Protein AF-A0AAW9IB55-F1 (afdb_monomer_lite)

Foldseek 3Di:
DDQAAAAEAEPLDDDDPPCPVVVVVVVVVNVVRNYHYHYVVNDVNYDDPDDDLVVLLVVCVVVVDLAEEDDDDPPVVRVVSLVSNVVSPHDNQRYDYDDFQWDWDDDPPHIDTDDGDDDDDWDDDDPDTND

Radius of gyration: 22.12 Å; chains: 1; bounding box: 45×46×56 Å

InterPro domains:
  IPR001587 Ribonuclease J, conserved site [PS01292] (46-74)
  IPR011108 Zn-dependent metallo-hydrolase, RNA specificity domain [PF07521] (42-95)
  IPR036866 Ribonuclease Z/Hydroxyacylglutathione hydrolase-like [G3DSA:3.60.15.10] (12-130)
  IPR036866 Ribonuclease Z/Hydroxyacylglutathione hydrolase-like [SSF56281] (2-105)
  IPR055132 Ribonuclease J, beta-CASP domain [PF22505] (1-30)

Sequence (131 aa):
VNIVEGDTVIISATPIPGNEKLVSKVITQLFQKGADVIYKSLAEIHVSGHACQEELKLMQSLVRPKFFIPIHGEYRHLKQHGELAISLGMPENNVLIPENGGVIEVNRSSIRKNGSVISGQIFVDGLGVGD

Structure (mmCIF, N/CA/C/O backbone):
data_AF-A0AAW9IB55-F1
#
_entry.id   AF-A0AAW9IB55-F1
#
loop_
_atom_site.group_PDB
_atom_site.id
_atom_site.type_symbol
_atom_site.label_atom_id
_atom_site.label_alt_id
_atom_site.label_comp_id
_atom_site.label_asym_id
_atom_site.label_entity_id
_atom_site.label_seq_id
_atom_site.pdbx_PDB_ins_code
_atom_site.Cartn_x
_atom_site.Cartn_y
_atom_site.Cartn_z
_atom_site.occupancy
_atom_site.B_iso_or_equiv
_atom_site.auth_seq_id
_atom_site.auth_comp_id
_atom_site.auth_asym_id
_atom_site.auth_atom_id
_atom_site.pdbx_PDB_model_num
ATOM 1 N N . VAL A 1 1 ? -28.777 12.599 18.978 1.00 65.06 1 VAL A N 1
ATOM 2 C CA . VAL A 1 1 ? -28.681 11.216 19.498 1.00 65.06 1 VAL A CA 1
ATOM 3 C C . VAL A 1 1 ? -27.701 11.240 20.657 1.00 65.06 1 VAL A C 1
ATOM 5 O O . VAL A 1 1 ? -26.633 11.813 20.483 1.00 65.06 1 VAL A O 1
ATOM 8 N N . ASN A 1 2 ? -28.084 10.724 21.825 1.00 87.00 2 ASN A N 1
ATOM 9 C CA . ASN A 1 2 ? -27.228 10.650 23.014 1.00 87.00 2 ASN A CA 1
ATOM 10 C C . ASN A 1 2 ? -26.952 9.177 23.320 1.00 87.00 2 ASN A C 1
ATOM 12 O O . ASN A 1 2 ? -27.844 8.364 23.116 1.00 87.00 2 ASN A O 1
ATOM 16 N N . ILE A 1 3 ? -25.747 8.869 23.801 1.00 92.62 3 ILE A N 1
ATOM 17 C CA . ILE A 1 3 ? -25.399 7.535 24.306 1.00 92.62 3 ILE A CA 1
ATOM 18 C C . ILE A 1 3 ? -26.012 7.366 25.693 1.00 92.62 3 ILE A C 1
ATOM 20 O O . ILE A 1 3 ? -25.870 8.271 26.527 1.00 92.62 3 ILE A O 1
ATOM 24 N N . VAL A 1 4 ? -26.660 6.230 25.917 1.00 92.31 4 VAL A N 1
ATOM 25 C CA . VAL A 1 4 ? -27.218 5.826 27.211 1.00 92.31 4 VAL A CA 1
ATOM 26 C C . VAL A 1 4 ? -26.575 4.525 27.690 1.00 92.31 4 VAL A C 1
ATOM 28 O O . VAL A 1 4 ? -25.968 3.788 26.916 1.00 92.31 4 VAL A O 1
ATOM 31 N N . GLU A 1 5 ? -26.678 4.265 28.991 1.00 93.31 5 GLU A N 1
ATOM 32 C CA . GLU A 1 5 ? -26.152 3.043 29.597 1.00 93.31 5 GLU A CA 1
ATOM 33 C C . GLU A 1 5 ? -26.795 1.798 28.964 1.00 93.31 5 GLU A C 1
ATOM 35 O O . GLU A 1 5 ? -28.013 1.747 28.779 1.00 93.31 5 GLU A O 1
ATOM 40 N N . GLY A 1 6 ? -25.965 0.812 28.618 1.00 91.06 6 GLY A N 1
ATOM 41 C CA . GLY A 1 6 ? -26.388 -0.411 27.929 1.00 91.06 6 GLY A CA 1
ATOM 42 C C . GLY A 1 6 ? -26.392 -0.330 26.397 1.00 91.06 6 GLY A C 1
ATOM 43 O O . GLY A 1 6 ? -26.617 -1.351 25.745 1.00 91.06 6 GLY A O 1
ATOM 44 N N . ASP A 1 7 ? -26.109 0.833 25.797 1.00 95.62 7 ASP A N 1
ATOM 45 C CA . ASP A 1 7 ? -25.875 0.920 24.352 1.00 95.62 7 ASP A CA 1
ATOM 46 C C . ASP A 1 7 ? -24.635 0.102 23.957 1.00 95.62 7 ASP A C 1
ATOM 48 O O . ASP A 1 7 ? -23.578 0.212 24.578 1.00 95.62 7 ASP A O 1
ATOM 52 N N . THR A 1 8 ? -24.725 -0.661 22.865 1.00 94.44 8 THR A N 1
ATOM 53 C CA . THR A 1 8 ? -23.563 -1.328 22.262 1.00 94.44 8 THR A CA 1
ATOM 54 C C . THR A 1 8 ? -23.055 -0.537 21.062 1.00 94.44 8 THR A C 1
ATOM 56 O O . THR A 1 8 ? -23.783 -0.313 20.093 1.00 94.44 8 THR A O 1
ATOM 59 N N . VAL A 1 9 ? -21.778 -0.157 21.087 1.00 93.25 9 VAL A N 1
ATOM 60 C CA . VAL A 1 9 ? -21.116 0.557 19.990 1.00 93.25 9 VAL A CA 1
ATOM 61 C C . VAL A 1 9 ? -20.049 -0.332 19.364 1.00 93.25 9 VAL A C 1
ATOM 63 O O . VAL A 1 9 ? -19.078 -0.717 20.011 1.00 93.25 9 VAL A O 1
ATOM 66 N N . ILE A 1 10 ? -20.206 -0.627 18.073 1.00 92.06 10 ILE A N 1
ATOM 67 C CA . ILE A 1 10 ? -19.270 -1.463 17.315 1.00 92.06 10 ILE A CA 1
ATOM 68 C C . ILE A 1 10 ? -18.415 -0.578 16.412 1.00 92.06 10 ILE A C 1
ATOM 70 O O . ILE A 1 10 ? -18.903 0.020 15.452 1.00 92.06 10 ILE A O 1
ATOM 74 N N . ILE A 1 11 ? -17.113 -0.529 16.684 1.00 89.94 11 ILE A N 1
ATOM 75 C CA . ILE A 1 11 ? -16.131 0.167 15.850 1.00 89.94 11 ILE A CA 1
ATOM 76 C C . ILE A 1 11 ? -15.522 -0.843 14.877 1.00 89.94 11 ILE A C 1
ATOM 78 O O . ILE A 1 11 ? -14.446 -1.396 15.106 1.00 89.94 11 ILE A O 1
ATOM 82 N N . SER A 1 12 ? -16.219 -1.072 13.764 1.00 87.69 12 SER A N 1
ATOM 83 C CA . SER A 1 12 ? -15.836 -2.010 12.696 1.00 87.69 12 SER A CA 1
ATOM 84 C C . SER A 1 12 ? -14.722 -1.469 11.778 1.00 87.69 12 SER A C 1
ATOM 86 O O . SER A 1 12 ? -14.803 -1.555 10.549 1.00 87.69 12 SER A O 1
ATOM 88 N N . ALA A 1 13 ? -13.682 -0.874 12.362 1.00 84.19 13 ALA A N 1
ATOM 89 C CA . ALA A 1 13 ? -12.584 -0.229 11.647 1.00 84.19 13 ALA A CA 1
ATOM 90 C C . ALA A 1 13 ? -11.251 -0.353 12.400 1.00 84.19 13 ALA A C 1
ATOM 92 O O . ALA A 1 13 ? -11.215 -0.530 13.619 1.00 84.19 13 ALA A O 1
ATOM 93 N N . THR A 1 14 ? -10.140 -0.211 11.672 1.00 82.75 14 THR A N 1
ATOM 94 C CA . THR A 1 14 ? -8.803 -0.033 12.264 1.00 82.75 14 THR A CA 1
ATOM 95 C C . THR A 1 14 ? -8.429 1.451 12.233 1.00 82.75 14 THR A C 1
ATOM 97 O O . THR A 1 14 ? -8.652 2.086 11.200 1.00 82.75 14 THR A O 1
ATOM 100 N N . PRO A 1 15 ? -7.829 2.0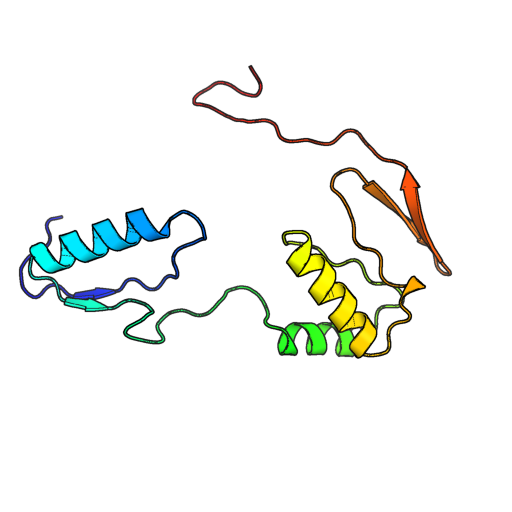18 13.297 1.00 83.81 15 PRO A N 1
ATOM 101 C CA . PRO A 1 15 ? -7.243 3.352 13.223 1.00 83.81 15 PRO A CA 1
ATOM 102 C C . PRO A 1 15 ? -6.213 3.430 12.091 1.00 83.81 15 PRO A C 1
ATOM 104 O O . PRO A 1 15 ? -5.289 2.621 12.028 1.00 83.81 15 PRO A O 1
ATOM 107 N N . ILE A 1 16 ? -6.386 4.402 11.197 1.00 85.62 16 ILE A N 1
ATOM 108 C CA . ILE A 1 16 ? -5.378 4.743 10.187 1.00 85.62 16 ILE A CA 1
ATOM 109 C C . ILE A 1 16 ? -4.167 5.349 10.918 1.00 85.62 16 ILE A C 1
ATOM 111 O O . ILE A 1 16 ? -4.388 6.100 11.877 1.00 85.62 16 ILE A O 1
ATOM 115 N N . PRO A 1 17 ? -2.921 5.065 10.487 1.00 83.56 17 PRO A N 1
ATOM 116 C CA . PRO A 1 17 ? -1.730 5.674 11.069 1.00 83.56 17 PRO A CA 1
ATOM 117 C C . PRO A 1 17 ? -1.868 7.193 11.239 1.00 83.56 17 PRO A C 1
ATOM 119 O O . PRO A 1 17 ? -2.176 7.898 10.278 1.00 83.56 17 PRO A O 1
ATOM 122 N N . GLY A 1 18 ? -1.673 7.686 12.464 1.00 89.00 18 GLY A N 1
ATOM 123 C CA . GLY A 1 18 ? -1.845 9.095 12.843 1.00 89.00 18 GLY A CA 1
ATOM 124 C C . GLY A 1 18 ? -3.149 9.412 13.591 1.00 89.00 18 GLY A C 1
ATOM 125 O O . GLY A 1 18 ? -3.223 10.436 14.272 1.00 89.00 18 GLY A O 1
ATOM 126 N N . ASN A 1 19 ? -4.158 8.534 13.537 1.00 89.62 19 ASN A N 1
ATOM 127 C CA . ASN A 1 19 ? -5.460 8.737 14.191 1.00 89.62 19 ASN A CA 1
ATOM 128 C C . ASN A 1 19 ? -5.632 7.966 15.513 1.00 89.62 19 ASN A C 1
ATOM 130 O O . ASN A 1 19 ? -6.684 8.062 16.151 1.00 89.62 19 ASN A O 1
ATOM 134 N N . GLU A 1 20 ? -4.624 7.223 15.966 1.00 89.75 20 GLU A N 1
ATOM 135 C CA . GLU A 1 20 ? -4.715 6.301 17.107 1.00 89.75 20 GLU A CA 1
ATOM 136 C C . GLU A 1 20 ? -5.169 7.009 18.391 1.00 89.75 20 GLU A C 1
ATOM 138 O O . GLU A 1 20 ? -6.052 6.522 19.101 1.00 89.75 20 GLU A O 1
ATOM 143 N N . LYS A 1 21 ? -4.611 8.195 18.668 1.00 89.81 21 LYS A N 1
ATOM 144 C CA . LYS A 1 21 ? -4.949 8.989 19.862 1.00 89.81 21 LYS A CA 1
ATOM 145 C C . LYS A 1 21 ? -6.395 9.482 19.844 1.00 89.81 21 LYS A C 1
ATOM 147 O O . LYS A 1 21 ? -7.064 9.446 20.875 1.00 89.81 21 LYS A O 1
ATOM 152 N N . LEU A 1 22 ? -6.876 9.942 18.689 1.00 91.31 22 LEU A N 1
ATOM 153 C CA . LEU A 1 22 ? -8.244 10.441 18.545 1.00 91.31 22 LEU A CA 1
ATOM 154 C C . LEU A 1 22 ? -9.254 9.307 18.727 1.00 91.31 22 LEU A C 1
ATOM 156 O O . LEU A 1 22 ? -10.205 9.458 19.493 1.00 91.31 22 LEU A O 1
ATOM 160 N N . VAL A 1 23 ? -9.004 8.153 18.103 1.00 91.38 23 VAL A N 1
ATOM 161 C CA . VAL A 1 23 ? -9.868 6.974 18.252 1.00 91.38 23 VAL A CA 1
ATOM 162 C C . VAL A 1 23 ? -9.880 6.482 19.703 1.00 91.38 23 VAL A C 1
ATOM 164 O O . VAL A 1 23 ? -10.950 6.250 20.261 1.00 91.38 23 VAL A O 1
ATOM 167 N N . SER A 1 24 ? -8.716 6.407 20.355 1.00 90.38 24 SER A N 1
ATOM 168 C CA . SER A 1 24 ? -8.609 6.023 21.772 1.00 90.38 24 SER A CA 1
ATOM 169 C C . SER A 1 24 ? -9.393 6.962 22.704 1.00 90.38 24 SER A C 1
ATOM 171 O O . SER A 1 24 ? -10.080 6.509 23.628 1.00 90.38 24 SER A O 1
ATOM 173 N N . LYS A 1 25 ? -9.377 8.272 22.423 1.00 93.56 25 LYS A N 1
ATOM 174 C CA . LYS A 1 25 ? -10.168 9.259 23.169 1.00 93.56 25 LYS A CA 1
ATOM 175 C C . LYS A 1 25 ? -11.671 9.020 23.015 1.00 93.56 25 LYS A C 1
ATOM 177 O O . LYS A 1 25 ? -12.387 9.074 24.012 1.00 93.56 25 LYS A O 1
ATOM 182 N N . VAL A 1 26 ? -12.144 8.738 21.800 1.00 92.75 26 VAL A N 1
ATOM 183 C CA . VAL A 1 26 ? -13.563 8.432 21.548 1.00 92.75 26 VAL A CA 1
ATOM 184 C C . VAL A 1 26 ? -13.981 7.160 22.287 1.00 92.75 26 VAL A C 1
ATOM 186 O O . VAL A 1 26 ? -14.985 7.182 22.989 1.00 92.75 26 VAL A O 1
ATOM 189 N N . ILE A 1 27 ? -13.184 6.089 22.211 1.00 92.19 27 ILE A N 1
ATOM 190 C CA . ILE A 1 27 ? -13.450 4.832 22.934 1.00 92.19 27 ILE A CA 1
ATOM 191 C C . ILE A 1 27 ? -13.571 5.088 24.440 1.00 92.19 27 ILE A C 1
ATOM 193 O O . ILE A 1 27 ? -14.546 4.674 25.062 1.00 92.19 27 ILE A O 1
ATOM 197 N N . THR A 1 28 ? -12.627 5.838 25.014 1.00 93.00 28 THR A N 1
ATOM 198 C CA . THR A 1 28 ? -12.663 6.216 26.436 1.00 93.00 28 THR A CA 1
ATOM 199 C C . THR A 1 28 ? -13.955 6.956 26.795 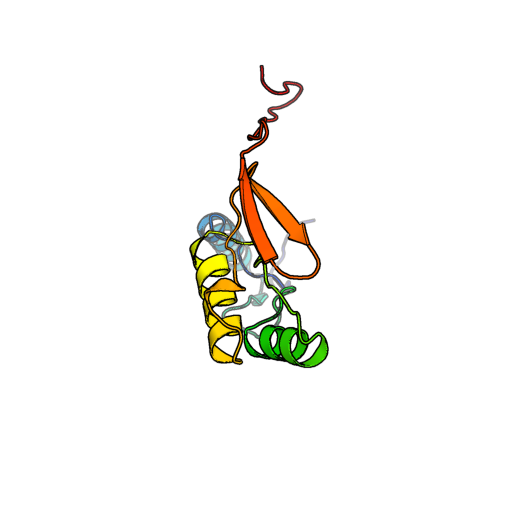1.00 93.00 28 THR A C 1
ATOM 201 O O . THR A 1 28 ? -14.584 6.650 27.805 1.00 93.00 28 THR A O 1
ATOM 204 N N . GLN A 1 29 ? -14.379 7.916 25.969 1.00 94.31 29 GLN A N 1
ATOM 205 C CA . GLN A 1 29 ? -15.600 8.690 26.210 1.00 94.31 29 GLN A CA 1
ATOM 206 C C . GLN A 1 29 ? -16.877 7.849 26.100 1.00 94.31 29 GLN A C 1
ATOM 208 O O . GLN A 1 29 ? -17.842 8.126 26.811 1.00 94.31 29 GLN A O 1
ATOM 213 N N . LEU A 1 30 ? -16.898 6.839 25.227 1.00 93.94 30 LEU A N 1
ATOM 214 C CA . LEU A 1 30 ? -18.018 5.906 25.105 1.00 93.94 30 LEU A CA 1
ATOM 215 C C . LEU A 1 30 ? -18.142 5.030 26.358 1.00 93.94 30 LEU A C 1
ATOM 217 O O . LEU A 1 30 ? -19.226 4.955 26.934 1.00 93.94 30 LEU A O 1
ATOM 221 N N . PHE A 1 31 ? -17.028 4.480 26.851 1.00 92.19 31 PHE A N 1
ATOM 222 C CA . PHE A 1 31 ? -17.015 3.736 28.115 1.00 92.19 31 PHE A CA 1
ATOM 223 C C . PHE A 1 31 ? -17.439 4.602 29.309 1.00 92.19 31 PHE A C 1
ATOM 225 O O . PHE A 1 31 ? -18.238 4.168 30.132 1.00 92.19 31 PHE A O 1
ATOM 232 N N . GLN A 1 32 ? -16.977 5.857 29.387 1.00 93.19 32 GLN A N 1
ATOM 233 C CA . GLN A 1 32 ? -17.397 6.799 30.439 1.00 93.19 32 GLN A CA 1
ATOM 234 C C . GLN A 1 32 ? -18.908 7.083 30.440 1.00 93.19 32 GLN A C 1
ATOM 236 O O . GLN A 1 32 ? -19.440 7.521 31.456 1.00 93.19 32 GLN A O 1
ATOM 241 N N . LYS A 1 33 ? -19.595 6.860 29.314 1.00 94.31 33 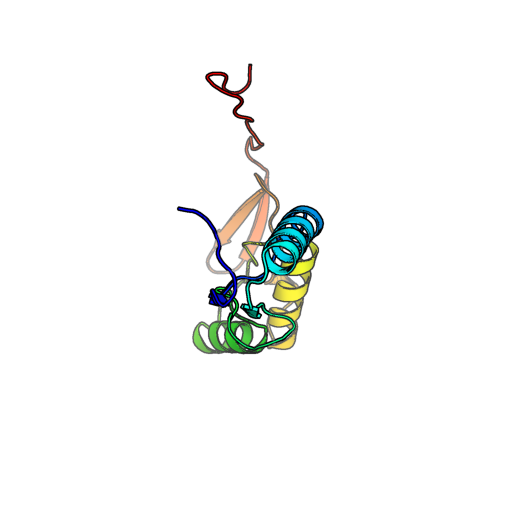LYS A N 1
ATOM 242 C CA . LYS A 1 33 ? -21.047 7.031 29.167 1.00 94.31 33 LYS A CA 1
ATOM 243 C C . LYS A 1 33 ? -21.841 5.744 29.441 1.00 94.31 33 LYS A C 1
ATOM 245 O O . LYS A 1 33 ? -23.057 5.772 29.294 1.00 94.31 33 LYS A O 1
ATOM 250 N N . GLY A 1 34 ? -21.179 4.654 29.838 1.00 91.81 34 GLY A N 1
ATOM 251 C CA . GLY A 1 34 ? -21.822 3.375 30.157 1.00 91.81 34 GLY A CA 1
ATOM 252 C C . GLY A 1 34 ? -22.162 2.514 28.937 1.00 91.81 34 GLY A C 1
ATOM 253 O O . GLY A 1 34 ? -22.997 1.622 29.048 1.00 91.81 34 GLY A O 1
ATOM 254 N N . ALA A 1 35 ? -21.552 2.792 27.779 1.00 95.38 35 ALA A N 1
ATOM 255 C CA . ALA A 1 35 ? -21.714 1.963 26.589 1.00 95.38 35 ALA A CA 1
ATOM 256 C C . ALA A 1 35 ? -20.751 0.770 26.590 1.00 95.38 35 ALA A C 1
ATOM 258 O O . ALA A 1 35 ? -19.583 0.896 26.974 1.00 95.38 35 ALA A O 1
ATOM 259 N N . ASP A 1 36 ? -21.218 -0.347 26.043 1.00 92.75 36 ASP A N 1
ATOM 260 C CA . ASP A 1 36 ? -20.401 -1.510 25.719 1.00 92.75 36 ASP A CA 1
ATOM 261 C C . ASP A 1 36 ? -19.743 -1.301 24.353 1.00 92.75 36 ASP A C 1
ATOM 263 O O . ASP A 1 36 ? -20.408 -1.242 23.316 1.00 92.75 36 ASP A O 1
ATOM 267 N N . VAL A 1 37 ? -18.417 -1.163 24.327 1.00 91.38 37 VAL A N 1
ATOM 268 C CA . VAL A 1 37 ? -17.681 -0.846 23.094 1.00 91.38 37 VAL A CA 1
ATOM 269 C C . VAL A 1 37 ? -16.929 -2.069 22.584 1.00 91.38 37 VAL A C 1
ATOM 271 O O . VAL A 1 37 ? -15.990 -2.546 23.221 1.00 91.38 37 VAL A O 1
ATOM 274 N N . ILE A 1 38 ? -17.282 -2.532 21.384 1.00 88.50 38 ILE A N 1
ATOM 275 C CA . ILE A 1 38 ? -16.572 -3.602 20.674 1.00 88.50 38 ILE A CA 1
ATOM 276 C C . ILE A 1 38 ? -15.678 -2.960 19.611 1.00 88.50 38 ILE A C 1
ATOM 278 O O . ILE A 1 38 ? -16.146 -2.227 18.739 1.00 88.50 38 ILE A O 1
ATOM 282 N N . TYR A 1 39 ? -14.377 -3.233 19.666 1.00 82.88 39 TYR A N 1
ATOM 283 C CA . TYR A 1 39 ? -13.387 -2.701 18.728 1.00 82.88 39 TYR A CA 1
ATOM 284 C C . TYR A 1 39 ? -12.303 -3.745 18.424 1.00 82.88 39 TYR A C 1
ATOM 286 O O . TYR A 1 39 ? -12.205 -4.765 19.103 1.00 82.88 39 TYR A O 1
ATOM 294 N N . LYS A 1 40 ? -11.480 -3.496 17.397 1.00 73.06 40 LYS A N 1
ATOM 295 C CA . LYS A 1 40 ? -10.571 -4.494 16.797 1.00 73.06 40 LYS A CA 1
ATOM 296 C C . LYS A 1 40 ? -9.695 -5.288 17.778 1.00 73.06 40 LYS A C 1
ATOM 298 O O . LYS A 1 40 ? -9.451 -6.461 17.535 1.00 73.06 40 LYS A O 1
ATOM 303 N N . SER A 1 41 ? -9.187 -4.689 18.860 1.00 68.62 41 SER A N 1
ATOM 304 C CA . SER A 1 41 ? -8.333 -5.440 19.799 1.00 68.62 41 SER A CA 1
ATOM 305 C C . SER A 1 41 ? -9.110 -6.425 20.677 1.00 68.62 41 SER A C 1
ATOM 307 O O . SER A 1 41 ? -8.489 -7.250 21.336 1.00 68.62 41 SER A O 1
ATOM 309 N N . LEU A 1 42 ? -10.441 -6.309 20.725 1.00 65.88 42 LEU A N 1
ATOM 310 C CA . LEU A 1 42 ? -11.337 -7.182 21.484 1.00 65.88 42 LEU A CA 1
ATOM 311 C C . LEU A 1 42 ? -12.053 -8.211 20.595 1.00 65.88 42 LEU A C 1
ATOM 313 O O . LEU A 1 42 ? -12.495 -9.231 21.114 1.00 65.88 42 LEU A O 1
ATOM 317 N N . ALA A 1 43 ? -12.176 -7.968 19.284 1.00 68.19 43 ALA A N 1
ATOM 318 C CA . ALA A 1 43 ? -12.852 -8.877 18.356 1.00 68.19 43 ALA A CA 1
ATOM 319 C C . ALA A 1 43 ? -12.374 -8.713 16.898 1.00 68.19 43 ALA A C 1
ATOM 321 O O . ALA A 1 43 ? -12.093 -7.601 16.444 1.00 68.19 43 ALA A O 1
ATOM 322 N N . GLU A 1 44 ? -12.357 -9.811 16.132 1.00 73.94 44 GLU A N 1
ATOM 323 C CA . GLU A 1 44 ? -12.061 -9.831 14.687 1.00 73.94 44 GLU A CA 1
ATOM 324 C C . GLU A 1 44 ? -13.237 -9.295 13.848 1.00 73.94 44 GLU A C 1
ATOM 326 O O . GLU A 1 44 ? -13.880 -10.011 13.087 1.00 73.94 44 GLU A O 1
ATOM 331 N N . ILE A 1 45 ? -13.548 -8.009 13.998 1.00 80.31 45 ILE A N 1
ATOM 332 C CA . ILE A 1 45 ? -14.696 -7.362 13.333 1.00 80.31 45 ILE A CA 1
ATOM 333 C C . ILE A 1 45 ? -14.318 -6.572 12.076 1.00 80.31 45 ILE A C 1
ATOM 335 O O . ILE A 1 45 ? -15.172 -5.955 11.450 1.00 80.31 45 ILE A O 1
ATOM 339 N N . HIS A 1 46 ? -13.038 -6.539 11.708 1.00 82.62 46 HIS A N 1
ATOM 340 C CA . HIS A 1 46 ? -12.568 -5.773 10.560 1.00 82.62 46 HIS A CA 1
ATOM 341 C C . HIS A 1 46 ? -11.420 -6.481 9.847 1.00 82.62 46 HIS A C 1
ATOM 343 O O . HIS A 1 46 ? -10.448 -6.900 10.478 1.00 82.62 46 HIS A O 1
ATOM 349 N N . VAL A 1 47 ? -11.503 -6.515 8.521 1.00 84.12 47 VAL A N 1
ATOM 350 C CA . VAL A 1 47 ? -10.464 -7.020 7.621 1.00 84.12 47 VAL A CA 1
ATOM 351 C C . VAL A 1 47 ? -9.889 -5.879 6.788 1.00 84.12 47 VAL A C 1
ATOM 353 O O . VAL A 1 47 ? -10.560 -4.880 6.532 1.00 84.12 47 VAL A O 1
ATOM 356 N N . SER A 1 48 ? -8.637 -6.028 6.361 1.00 84.81 48 SER A N 1
ATOM 357 C CA . SER A 1 48 ? -8.019 -5.103 5.410 1.00 84.81 48 SER A CA 1
ATOM 358 C C . SER A 1 48 ? -8.757 -5.148 4.068 1.00 84.81 48 SER A C 1
ATOM 360 O O . SER A 1 48 ? -9.097 -6.224 3.585 1.00 84.81 48 SER A O 1
ATOM 362 N N . GLY A 1 49 ? -8.950 -3.989 3.435 1.00 89.62 49 GLY A N 1
ATOM 363 C CA . GLY A 1 49 ? -9.373 -3.911 2.030 1.00 89.62 49 GLY A CA 1
ATOM 364 C C . GLY A 1 49 ? -8.231 -4.139 1.029 1.00 89.62 49 GLY A C 1
ATOM 365 O O . GLY A 1 49 ? -8.466 -4.170 -0.175 1.00 89.62 49 GLY A O 1
ATOM 366 N N . HIS A 1 50 ? -6.992 -4.274 1.511 1.00 94.25 50 HIS A N 1
ATOM 367 C CA . HIS A 1 50 ? -5.796 -4.509 0.704 1.00 94.25 50 HIS A CA 1
ATOM 368 C C . HIS A 1 50 ? -5.284 -5.939 0.873 1.00 94.25 50 HIS A C 1
ATOM 370 O O . HIS A 1 50 ? -5.237 -6.443 1.996 1.00 94.25 50 HIS A O 1
ATOM 376 N N . ALA A 1 51 ? -4.844 -6.523 -0.243 1.00 94.50 51 ALA A N 1
ATOM 377 C CA . ALA A 1 51 ? -4.233 -7.844 -0.326 1.00 94.50 51 ALA A CA 1
ATOM 378 C C . ALA A 1 51 ? -3.011 -7.983 0.594 1.00 94.50 51 ALA A C 1
ATOM 380 O O . ALA A 1 51 ? -2.115 -7.130 0.590 1.00 94.50 51 ALA A O 1
ATOM 381 N N . CYS A 1 52 ? -2.955 -9.088 1.335 1.00 95.88 52 CYS A N 1
ATOM 382 C CA . CYS A 1 52 ? -1.758 -9.505 2.050 1.00 95.88 52 CYS A CA 1
ATOM 383 C C . CYS A 1 52 ? -0.784 -10.247 1.116 1.00 95.88 52 CYS A C 1
ATOM 385 O O . CYS A 1 52 ? -1.025 -10.427 -0.079 1.00 95.88 52 CYS A O 1
ATOM 387 N N . GLN A 1 53 ? 0.373 -10.638 1.656 1.00 97.31 53 GLN A N 1
ATOM 388 C CA . GLN A 1 53 ? 1.478 -11.198 0.878 1.00 97.31 53 GLN A CA 1
ATOM 389 C C . GLN A 1 53 ? 1.064 -12.399 0.011 1.00 97.31 53 GLN A C 1
ATOM 391 O O . GLN A 1 53 ? 1.501 -12.488 -1.134 1.00 97.31 53 GLN A O 1
ATOM 396 N N . GLU A 1 54 ? 0.221 -13.301 0.515 1.00 97.81 54 GLU A N 1
ATOM 397 C CA . GLU A 1 54 ? -0.186 -14.497 -0.232 1.00 97.81 54 GLU A CA 1
ATOM 398 C C . GLU A 1 54 ? -1.140 -14.166 -1.385 1.00 97.81 54 GLU A C 1
ATOM 400 O O . GLU A 1 54 ? -0.964 -14.689 -2.487 1.00 97.81 54 GLU A O 1
ATOM 405 N N . GLU A 1 55 ? -2.080 -13.234 -1.205 1.00 98.00 55 GLU A N 1
ATOM 406 C CA . GLU A 1 55 ? -2.920 -12.763 -2.312 1.00 98.00 55 GLU A CA 1
ATOM 407 C C . GLU A 1 55 ? -2.101 -12.005 -3.372 1.00 98.00 55 GLU A C 1
ATOM 409 O O . GLU A 1 55 ? -2.347 -12.153 -4.572 1.00 98.00 55 GLU A O 1
ATOM 414 N N . LEU A 1 56 ? -1.076 -11.246 -2.960 1.00 98.00 56 LEU A N 1
ATOM 415 C CA . LEU A 1 56 ? -0.140 -10.609 -3.894 1.00 98.00 56 LEU A CA 1
ATOM 416 C C . LEU A 1 56 ? 0.660 -11.654 -4.689 1.00 98.00 56 LEU A C 1
ATOM 418 O O . LEU A 1 56 ? 0.787 -11.528 -5.910 1.00 98.00 56 LEU A O 1
ATOM 422 N N . LYS A 1 57 ? 1.149 -12.719 -4.036 1.00 97.94 57 LYS A N 1
ATOM 423 C CA . LYS A 1 57 ? 1.826 -13.836 -4.720 1.00 97.94 57 LYS A CA 1
ATOM 424 C C . LYS A 1 57 ? 0.901 -14.547 -5.699 1.00 97.94 57 LYS A C 1
ATOM 426 O O . LYS A 1 57 ? 1.327 -14.867 -6.812 1.00 97.94 57 LYS A O 1
ATOM 431 N N . LEU A 1 58 ? -0.352 -14.778 -5.306 1.00 98.12 58 LEU A N 1
ATOM 432 C CA . LEU A 1 58 ? -1.366 -15.386 -6.163 1.00 98.12 58 LEU A CA 1
ATOM 433 C C . LEU A 1 58 ? -1.556 -14.558 -7.436 1.00 98.12 58 LEU A C 1
ATOM 435 O O . LEU A 1 58 ? -1.437 -15.095 -8.538 1.00 98.12 58 LEU A O 1
ATOM 439 N N . MET A 1 59 ? -1.761 -13.245 -7.298 1.00 97.69 59 MET A N 1
ATOM 440 C CA . MET A 1 59 ? -1.914 -12.341 -8.441 1.00 97.69 59 MET A CA 1
ATOM 441 C C . MET A 1 59 ? -0.713 -12.394 -9.391 1.00 97.69 59 MET A C 1
ATOM 443 O O . MET A 1 59 ? -0.888 -12.537 -10.602 1.00 97.69 59 MET A O 1
ATOM 447 N N . GLN A 1 60 ? 0.511 -12.338 -8.863 1.00 97.19 60 GLN A N 1
ATOM 448 C CA . GLN A 1 60 ? 1.719 -12.397 -9.692 1.00 97.19 60 GLN A CA 1
ATOM 449 C C . GLN A 1 60 ? 1.899 -13.757 -10.382 1.00 97.19 60 GLN A C 1
ATOM 451 O O . GLN A 1 60 ? 2.290 -13.809 -11.550 1.00 97.19 60 GLN A O 1
ATOM 456 N N . SER A 1 61 ? 1.553 -14.849 -9.699 1.00 96.56 61 SER A N 1
ATOM 457 C CA . SER A 1 61 ? 1.640 -16.214 -10.238 1.00 96.56 61 SER A CA 1
ATOM 458 C C . SER A 1 61 ? 0.621 -16.481 -11.350 1.00 96.56 61 SER A C 1
ATOM 460 O O . SER A 1 61 ? 0.901 -17.264 -12.264 1.00 96.56 61 SER A O 1
ATOM 462 N N . LEU A 1 62 ? -0.544 -15.825 -11.284 1.00 97.94 62 LEU A N 1
ATOM 463 C CA . LEU A 1 62 ? -1.587 -15.884 -12.310 1.00 97.94 62 LEU A CA 1
ATOM 464 C C . LEU A 1 62 ? -1.236 -15.027 -13.529 1.00 97.94 62 LEU A C 1
ATOM 466 O O . LEU A 1 62 ? -1.330 -15.501 -14.659 1.00 97.94 62 LEU A O 1
ATOM 470 N N . VAL A 1 63 ? -0.812 -13.779 -13.309 1.00 97.38 63 VAL A N 1
ATOM 471 C CA . VAL A 1 63 ? -0.519 -12.827 -14.395 1.00 97.38 63 VAL A CA 1
ATOM 472 C C . VAL A 1 63 ? 0.788 -13.165 -15.115 1.00 97.38 63 VAL A C 1
ATOM 474 O O . VAL A 1 63 ? 0.893 -12.936 -16.318 1.00 97.38 63 VAL A O 1
ATOM 477 N N . ARG A 1 64 ? 1.781 -13.705 -14.396 1.00 95.81 64 ARG A N 1
ATOM 478 C CA . ARG A 1 64 ? 3.137 -13.997 -14.904 1.00 95.81 64 ARG A CA 1
ATOM 479 C C . ARG A 1 64 ? 3.743 -12.815 -15.680 1.00 95.81 64 ARG A C 1
ATOM 481 O O . ARG A 1 64 ? 4.067 -12.946 -16.864 1.00 95.81 64 ARG A O 1
ATOM 488 N N . PRO A 1 65 ? 3.865 -11.638 -15.042 1.00 96.62 65 PRO A N 1
ATOM 489 C CA . PRO A 1 65 ? 4.309 -10.435 -15.729 1.00 96.62 65 PRO A CA 1
ATOM 490 C C . PRO A 1 65 ? 5.770 -10.543 -16.192 1.00 96.62 65 PRO A C 1
ATOM 492 O O . PRO A 1 65 ? 6.616 -11.100 -15.498 1.00 96.62 65 PRO A O 1
ATOM 495 N N . LYS A 1 66 ? 6.087 -9.955 -17.356 1.00 97.06 66 LYS A N 1
ATOM 496 C CA . LYS A 1 66 ? 7.474 -9.856 -17.850 1.00 97.06 66 LYS A CA 1
ATOM 497 C C . LYS A 1 66 ? 8.305 -8.846 -17.051 1.00 97.06 66 LYS A C 1
ATOM 499 O O . LYS A 1 66 ? 9.489 -9.077 -16.827 1.00 97.06 66 LYS A O 1
ATOM 504 N N . PHE A 1 67 ? 7.674 -7.746 -16.649 1.00 98.31 67 PHE A N 1
ATOM 505 C CA . PHE A 1 67 ? 8.244 -6.667 -15.847 1.00 98.31 67 PHE A CA 1
ATOM 506 C C . PHE A 1 67 ? 7.264 -6.294 -14.740 1.00 98.31 67 PHE A C 1
ATOM 508 O O . PHE A 1 67 ? 6.053 -6.417 -14.939 1.00 98.31 67 PHE A O 1
ATOM 515 N N . PHE A 1 68 ? 7.764 -5.809 -13.609 1.00 98.31 68 PHE A N 1
ATOM 516 C CA . PHE A 1 68 ? 6.933 -5.469 -12.461 1.00 98.31 68 PHE A CA 1
ATOM 517 C C . PHE A 1 68 ? 7.272 -4.091 -11.896 1.00 98.31 68 PHE A C 1
ATOM 519 O O . PHE A 1 68 ? 8.435 -3.741 -11.702 1.00 98.31 68 PHE A O 1
ATOM 526 N N . ILE A 1 69 ? 6.228 -3.311 -11.622 1.00 98.06 69 ILE A N 1
ATOM 527 C CA . ILE A 1 69 ? 6.314 -1.990 -11.003 1.00 98.06 69 ILE A CA 1
ATOM 528 C C . ILE A 1 69 ? 5.375 -2.027 -9.792 1.00 98.06 69 ILE A C 1
ATOM 530 O O . ILE A 1 69 ? 4.156 -2.026 -9.985 1.00 98.06 69 ILE A O 1
ATOM 534 N N . PRO A 1 70 ? 5.891 -2.099 -8.552 1.00 97.62 70 PRO A N 1
ATOM 535 C CA . PRO A 1 70 ? 5.041 -2.015 -7.376 1.00 97.62 70 PRO A CA 1
ATOM 536 C C . PRO A 1 70 ? 4.458 -0.602 -7.259 1.00 97.62 70 PRO A C 1
ATOM 538 O O . PRO A 1 70 ? 5.169 0.390 -7.420 1.00 97.62 70 PRO A O 1
ATOM 541 N N . ILE A 1 71 ? 3.163 -0.511 -6.954 1.00 96.75 71 ILE A N 1
ATOM 542 C CA . ILE A 1 71 ? 2.431 0.750 -6.775 1.00 96.75 71 ILE A CA 1
ATOM 543 C C . ILE A 1 71 ? 1.646 0.748 -5.457 1.00 96.75 71 ILE A C 1
ATOM 545 O O . ILE A 1 71 ? 1.472 -0.298 -4.837 1.00 96.75 71 ILE A O 1
ATOM 549 N N . HIS A 1 72 ? 1.142 1.924 -5.072 1.00 96.06 72 HIS A N 1
ATOM 550 C CA . HIS A 1 72 ? 0.276 2.145 -3.910 1.00 96.06 72 HIS A CA 1
ATOM 551 C C . HIS A 1 72 ? 0.900 1.736 -2.561 1.00 96.06 72 HIS A C 1
ATOM 553 O O . HIS A 1 72 ? 0.519 0.754 -1.925 1.00 96.06 72 HIS A O 1
ATOM 559 N N . GLY A 1 73 ? 1.828 2.560 -2.081 1.00 94.81 73 GLY A N 1
ATOM 560 C CA . GLY A 1 73 ? 2.381 2.467 -0.736 1.00 94.81 73 GLY A CA 1
ATOM 561 C C . GLY A 1 73 ? 3.597 3.371 -0.568 1.00 94.81 73 GLY A C 1
ATOM 562 O O . GLY A 1 73 ? 4.179 3.839 -1.542 1.00 94.81 73 GLY A O 1
ATOM 563 N N . GLU A 1 74 ? 3.999 3.608 0.679 1.00 95.75 74 GLU A N 1
ATOM 564 C CA . GLU A 1 74 ? 5.310 4.203 0.973 1.00 95.75 74 GLU A CA 1
ATOM 565 C C . GLU A 1 74 ? 6.446 3.320 0.440 1.00 95.75 74 GLU A C 1
ATOM 567 O O . GLU A 1 74 ? 6.274 2.111 0.271 1.00 95.75 74 GLU A O 1
ATOM 572 N N . TYR A 1 75 ? 7.639 3.898 0.291 1.00 96.62 75 TYR A N 1
ATOM 573 C CA . TYR A 1 75 ? 8.811 3.219 -0.267 1.00 96.62 75 TYR A CA 1
ATOM 574 C C . TYR A 1 75 ? 9.082 1.832 0.342 1.00 96.62 75 TYR A C 1
ATOM 576 O O . TYR A 1 75 ? 9.364 0.887 -0.389 1.00 96.62 75 TYR A O 1
ATOM 584 N N . ARG A 1 76 ? 8.933 1.670 1.666 1.00 97.25 76 ARG A N 1
ATOM 585 C CA . ARG A 1 76 ? 9.107 0.371 2.345 1.00 97.25 76 ARG A CA 1
ATOM 586 C C . ARG A 1 76 ? 8.158 -0.714 1.823 1.00 97.25 76 ARG A C 1
ATOM 588 O O . ARG A 1 76 ? 8.582 -1.850 1.652 1.00 97.25 76 ARG A O 1
ATOM 595 N N . HIS A 1 77 ? 6.906 -0.359 1.531 1.00 98.12 77 HIS A N 1
ATOM 596 C CA . HIS A 1 77 ? 5.921 -1.286 0.976 1.00 98.12 77 HIS A CA 1
ATOM 597 C C . HIS A 1 77 ? 6.282 -1.642 -0.464 1.00 98.12 77 HIS A C 1
ATOM 599 O O . HIS A 1 77 ? 6.265 -2.813 -0.830 1.00 98.12 77 HIS A O 1
ATOM 605 N N . LEU A 1 78 ? 6.657 -0.638 -1.267 1.00 98.19 78 LEU A N 1
ATOM 606 C CA . LEU A 1 78 ? 7.041 -0.844 -2.665 1.00 98.19 78 LEU A CA 1
ATOM 607 C C . LEU A 1 78 ? 8.273 -1.745 -2.771 1.00 98.19 78 LEU A C 1
ATOM 609 O O . LEU A 1 78 ? 8.292 -2.667 -3.582 1.00 98.19 78 LEU A O 1
ATOM 613 N N . LYS A 1 79 ? 9.266 -1.520 -1.906 1.00 97.94 79 LYS A N 1
ATOM 614 C CA . LYS A 1 79 ? 10.467 -2.347 -1.813 1.00 97.94 79 LYS A CA 1
ATOM 615 C C . LYS A 1 79 ? 10.129 -3.797 -1.472 1.00 97.94 79 LYS A C 1
ATOM 617 O O . LYS A 1 79 ? 10.509 -4.684 -2.227 1.00 97.94 79 LYS A O 1
ATOM 622 N N . GLN A 1 80 ? 9.355 -4.033 -0.411 1.00 98.31 80 GLN A N 1
ATOM 623 C CA . GLN A 1 80 ? 8.945 -5.389 -0.027 1.00 98.31 80 GLN A CA 1
ATOM 624 C C . GLN A 1 80 ? 8.112 -6.082 -1.113 1.00 98.31 80 GLN A C 1
ATOM 626 O O . GLN A 1 80 ? 8.265 -7.278 -1.342 1.00 98.31 80 GLN A O 1
ATOM 631 N N . HIS A 1 81 ? 7.252 -5.347 -1.821 1.00 98.38 81 HIS A N 1
ATOM 632 C CA . HIS A 1 81 ? 6.461 -5.909 -2.915 1.00 98.38 81 HIS A CA 1
ATOM 633 C C . HIS A 1 81 ? 7.331 -6.247 -4.141 1.00 98.38 81 HIS A C 1
ATOM 635 O O . HIS A 1 81 ? 7.099 -7.257 -4.805 1.00 98.38 81 HIS A O 1
ATOM 641 N N . GLY A 1 82 ? 8.363 -5.448 -4.421 1.00 98.06 82 GLY A N 1
ATOM 642 C CA . GLY A 1 82 ? 9.379 -5.777 -5.422 1.00 98.06 82 GLY A CA 1
ATOM 643 C C . GLY A 1 82 ? 10.189 -7.021 -5.045 1.00 98.06 82 GLY A C 1
ATOM 644 O O . GLY A 1 82 ? 10.312 -7.940 -5.851 1.00 98.06 82 GLY A O 1
ATOM 645 N N . GLU A 1 83 ? 10.666 -7.099 -3.801 1.00 98.25 83 GLU A N 1
ATOM 646 C CA . GLU A 1 83 ? 11.369 -8.275 -3.260 1.00 98.25 83 GLU A CA 1
ATOM 647 C C . GLU A 1 83 ? 10.495 -9.536 -3.311 1.00 98.25 83 GLU A C 1
ATOM 649 O O . GLU A 1 83 ? 10.978 -10.621 -3.638 1.00 98.25 83 GLU A O 1
ATOM 654 N N . LEU A 1 84 ? 9.190 -9.392 -3.070 1.00 98.19 84 LEU A N 1
ATOM 655 C CA . LEU A 1 84 ? 8.225 -10.475 -3.212 1.00 98.19 84 LEU A CA 1
ATOM 656 C C . LEU A 1 84 ? 8.193 -11.018 -4.644 1.00 98.19 84 LEU A C 1
ATOM 658 O O . LEU A 1 84 ? 8.237 -12.232 -4.827 1.00 98.19 84 LEU A O 1
ATOM 662 N N . ALA A 1 85 ? 8.171 -10.143 -5.651 1.00 98.19 85 ALA A N 1
ATOM 663 C CA . ALA A 1 85 ? 8.208 -10.561 -7.051 1.00 98.19 85 ALA A CA 1
ATOM 664 C C . ALA A 1 85 ? 9.503 -11.305 -7.403 1.00 98.19 85 ALA A C 1
ATOM 666 O O . ALA A 1 85 ? 9.466 -12.342 -8.070 1.00 98.19 85 ALA A O 1
ATOM 667 N N . ILE A 1 86 ? 10.641 -10.824 -6.896 1.00 98.06 86 ILE A N 1
ATOM 668 C CA . ILE A 1 86 ? 11.946 -11.478 -7.072 1.00 98.06 86 ILE A CA 1
ATOM 669 C C . ILE A 1 86 ? 11.942 -12.866 -6.423 1.00 98.06 86 ILE A C 1
ATOM 671 O O . ILE A 1 86 ? 12.391 -13.836 -7.033 1.00 98.06 86 ILE A O 1
ATOM 675 N N . SER A 1 87 ? 11.356 -12.996 -5.229 1.00 97.50 87 SER A N 1
ATOM 676 C CA . SER A 1 87 ? 11.253 -14.279 -4.518 1.00 97.50 87 SER A CA 1
ATOM 677 C C . SER A 1 87 ? 10.428 -15.333 -5.269 1.00 97.50 87 SER A C 1
ATOM 679 O O . SER A 1 87 ? 10.637 -16.528 -5.077 1.00 97.50 87 SER A O 1
ATOM 681 N N . LEU A 1 88 ? 9.523 -14.899 -6.154 1.00 97.25 88 LEU A N 1
ATOM 682 C CA . LEU A 1 88 ? 8.733 -15.764 -7.036 1.00 97.25 88 LEU A CA 1
ATOM 683 C C . LEU A 1 88 ? 9.448 -16.106 -8.355 1.00 97.25 88 LEU A C 1
ATOM 685 O O . LEU A 1 88 ? 8.865 -16.771 -9.211 1.00 97.25 88 LEU A O 1
ATOM 689 N N . GLY A 1 89 ? 10.698 -15.669 -8.529 1.00 96.38 89 GLY A N 1
ATOM 690 C CA . GLY A 1 89 ? 11.527 -15.980 -9.694 1.00 96.38 89 GLY A CA 1
ATOM 691 C C . GLY A 1 89 ? 11.616 -14.867 -10.737 1.00 96.38 89 GLY A C 1
ATOM 692 O O . GLY A 1 89 ? 12.178 -15.099 -11.809 1.00 96.38 89 GLY A O 1
ATOM 693 N N . MET A 1 90 ? 11.091 -13.666 -10.467 1.00 97.19 90 MET A N 1
ATOM 694 C CA . MET A 1 90 ? 11.311 -12.530 -11.362 1.00 97.19 90 MET A CA 1
ATOM 695 C C . MET A 1 90 ? 12.777 -12.062 -11.295 1.00 97.19 90 MET A C 1
ATOM 697 O O . MET A 1 90 ? 13.286 -11.823 -10.200 1.00 97.19 90 MET A O 1
ATOM 701 N N . PRO A 1 91 ? 13.463 -11.866 -12.436 1.00 97.06 91 PRO A N 1
ATOM 702 C CA . PRO A 1 91 ? 14.782 -11.244 -12.448 1.00 97.06 91 PRO A CA 1
ATOM 703 C C . PRO A 1 91 ? 14.748 -9.838 -11.835 1.00 97.06 91 PRO A C 1
ATOM 705 O O . PRO A 1 91 ? 13.862 -9.047 -12.152 1.00 97.06 91 PRO A O 1
ATOM 708 N N . GLU A 1 92 ? 15.724 -9.498 -10.994 1.00 96.75 92 GLU A N 1
ATOM 709 C CA . GLU A 1 92 ? 15.779 -8.197 -10.306 1.00 96.75 92 GLU A CA 1
ATOM 710 C C . GLU A 1 92 ? 15.765 -7.012 -11.285 1.00 96.75 92 GLU A C 1
ATOM 712 O O . GLU A 1 92 ? 15.069 -6.025 -11.066 1.00 96.75 92 GLU A O 1
ATOM 717 N N . ASN A 1 93 ? 16.436 -7.146 -12.432 1.00 96.38 93 ASN A N 1
ATOM 718 C CA . ASN A 1 93 ? 16.450 -6.140 -13.498 1.00 96.38 93 ASN A CA 1
ATOM 719 C C . ASN A 1 93 ? 15.091 -5.935 -14.197 1.00 96.38 93 ASN A C 1
ATOM 721 O O . ASN A 1 93 ? 14.946 -4.987 -14.970 1.00 96.38 93 ASN A O 1
ATOM 725 N N . ASN A 1 94 ? 14.105 -6.797 -13.938 1.00 97.75 94 ASN A N 1
ATOM 726 C CA . ASN A 1 94 ? 12.743 -6.662 -14.446 1.00 97.75 94 ASN A CA 1
ATOM 727 C C . ASN A 1 94 ? 11.791 -6.002 -13.434 1.00 97.75 94 ASN A C 1
ATOM 729 O O . ASN A 1 94 ? 10.636 -5.741 -13.784 1.00 97.75 94 ASN A O 1
ATOM 733 N N . VAL A 1 95 ? 12.256 -5.715 -12.213 1.00 98.00 95 VAL A N 1
ATOM 734 C CA . VAL A 1 95 ? 11.500 -5.007 -11.176 1.00 98.00 95 VAL A CA 1
ATOM 735 C C . VAL A 1 95 ? 11.992 -3.566 -11.078 1.00 98.00 95 VAL A C 1
ATOM 737 O O . VAL A 1 95 ? 13.184 -3.316 -10.916 1.00 98.00 95 VAL A O 1
ATOM 740 N N . LEU A 1 96 ? 11.081 -2.595 -11.148 1.00 97.88 96 LEU A N 1
ATOM 741 C CA . LEU A 1 96 ? 11.437 -1.177 -11.084 1.00 97.88 96 LEU A CA 1
ATOM 742 C C . LEU A 1 96 ? 10.538 -0.443 -10.089 1.00 97.88 96 LEU A C 1
ATOM 744 O O . LEU A 1 96 ? 9.337 -0.314 -10.305 1.00 97.88 96 LEU A O 1
ATOM 748 N N . ILE A 1 97 ? 11.134 0.067 -9.007 1.00 97.19 97 ILE A N 1
ATOM 749 C CA . ILE A 1 97 ? 10.427 0.873 -8.002 1.00 97.19 97 ILE A CA 1
ATOM 750 C C . ILE A 1 97 ? 10.251 2.311 -8.529 1.00 97.19 97 ILE A C 1
ATOM 752 O O . ILE A 1 97 ? 11.260 2.988 -8.782 1.00 97.19 97 ILE A O 1
ATOM 756 N N . PRO A 1 98 ? 9.003 2.784 -8.707 1.00 95.44 98 PRO A N 1
ATOM 757 C CA . PRO A 1 98 ? 8.726 4.111 -9.235 1.00 95.44 98 PRO A CA 1
ATOM 758 C C . PRO A 1 98 ? 8.897 5.197 -8.166 1.00 95.44 98 PRO A C 1
ATOM 760 O O . PRO A 1 98 ? 8.856 4.939 -6.964 1.00 95.44 98 PRO A O 1
ATOM 763 N N . GLU A 1 99 ? 9.018 6.434 -8.634 1.00 94.62 99 GLU A N 1
ATOM 764 C CA . GLU A 1 99 ? 8.923 7.657 -7.835 1.00 94.62 99 GLU A CA 1
ATOM 765 C C . GLU A 1 99 ? 7.876 8.566 -8.490 1.00 94.62 99 GLU A C 1
ATOM 767 O O . GLU A 1 99 ? 7.677 8.502 -9.707 1.00 94.62 99 GLU A O 1
ATOM 772 N N . ASN A 1 100 ? 7.202 9.411 -7.707 1.00 96.31 100 ASN A N 1
ATOM 773 C CA . ASN A 1 100 ? 6.231 10.358 -8.259 1.00 96.31 100 ASN A CA 1
ATOM 774 C C . ASN A 1 100 ? 6.912 11.279 -9.284 1.00 96.31 100 ASN A C 1
ATOM 776 O O . ASN A 1 100 ? 7.976 11.834 -9.020 1.00 96.31 100 ASN A O 1
ATOM 780 N N . GLY A 1 101 ? 6.313 11.395 -10.472 1.00 96.56 101 GLY A N 1
ATOM 781 C CA . GLY A 1 101 ? 6.876 12.150 -11.595 1.00 96.56 101 GLY A CA 1
ATOM 782 C C . GLY A 1 101 ? 7.992 11.439 -12.363 1.00 96.56 101 GLY A C 1
ATOM 783 O O . GLY A 1 101 ? 8.403 11.941 -13.405 1.00 96.56 101 GLY A O 1
ATOM 784 N N . GLY A 1 102 ? 8.472 10.276 -11.916 1.00 97.00 102 GLY A N 1
ATOM 785 C CA . GLY A 1 102 ? 9.425 9.468 -12.675 1.00 97.00 102 GLY A CA 1
ATOM 786 C C . GLY A 1 102 ? 8.771 8.837 -13.905 1.00 97.00 102 GLY A C 1
ATOM 787 O O . GLY A 1 102 ? 7.714 8.214 -13.805 1.00 97.00 102 GLY A O 1
ATOM 788 N N . VAL A 1 103 ? 9.406 8.963 -15.070 1.00 97.94 103 VAL A N 1
ATOM 789 C CA . VAL A 1 103 ? 8.928 8.337 -16.309 1.00 97.94 103 VAL A CA 1
ATOM 790 C C . VAL A 1 103 ? 9.561 6.957 -16.446 1.00 97.94 103 VAL A C 1
ATOM 792 O O . VAL A 1 103 ? 10.779 6.807 -16.347 1.00 97.94 103 VAL A O 1
ATOM 795 N N . ILE A 1 104 ? 8.739 5.937 -16.694 1.00 97.81 104 ILE A N 1
ATOM 796 C CA . ILE A 1 104 ? 9.197 4.573 -16.966 1.00 97.81 104 ILE A CA 1
ATOM 797 C C . ILE A 1 104 ? 8.869 4.235 -18.415 1.00 97.81 104 ILE A C 1
ATOM 799 O O . ILE A 1 104 ? 7.707 4.227 -18.815 1.00 97.81 104 ILE A O 1
ATOM 803 N N . GLU A 1 105 ? 9.902 3.934 -19.196 1.00 97.75 105 GLU A N 1
ATOM 804 C CA . GLU A 1 105 ? 9.743 3.439 -20.555 1.00 97.75 105 GLU A CA 1
ATOM 805 C C . GLU A 1 105 ? 9.724 1.912 -20.554 1.00 97.75 105 GLU A C 1
ATOM 807 O O . GLU A 1 105 ? 10.649 1.260 -20.056 1.00 97.75 105 GLU A O 1
ATOM 812 N N . VAL A 1 106 ? 8.677 1.351 -21.156 1.00 97.38 106 VAL A N 1
ATOM 813 C CA . VAL A 1 106 ? 8.492 -0.090 -21.309 1.00 97.38 106 VAL A CA 1
ATOM 814 C C . VAL A 1 106 ? 8.295 -0.411 -22.782 1.00 97.38 106 VAL A C 1
ATOM 816 O O . VAL A 1 106 ? 7.471 0.197 -23.463 1.00 97.38 106 VAL A O 1
ATOM 819 N N . ASN A 1 107 ? 9.030 -1.400 -23.275 1.00 96.19 107 ASN A N 1
ATOM 820 C CA . ASN A 1 107 ? 8.791 -1.996 -24.585 1.00 96.19 107 ASN A CA 1
ATOM 821 C C . ASN A 1 107 ? 8.770 -3.528 -24.464 1.00 96.19 107 ASN A C 1
ATOM 823 O O . ASN A 1 107 ? 8.808 -4.086 -23.368 1.00 96.19 107 ASN A O 1
ATOM 827 N N . ARG A 1 108 ? 8.704 -4.239 -25.596 1.00 95.88 108 ARG A N 1
ATOM 828 C CA . ARG A 1 108 ? 8.626 -5.708 -25.592 1.00 95.88 108 ARG A CA 1
ATOM 829 C C . ARG A 1 108 ? 9.821 -6.384 -24.918 1.00 95.88 108 ARG A C 1
ATOM 831 O O . ARG A 1 108 ? 9.665 -7.518 -24.476 1.00 95.88 108 ARG A O 1
ATOM 838 N N . SER A 1 109 ? 10.992 -5.756 -24.864 1.00 96.06 109 SER A N 1
ATOM 839 C CA . SER A 1 109 ? 12.255 -6.365 -24.422 1.00 96.06 109 SER A CA 1
ATOM 840 C C . SER A 1 109 ? 12.908 -5.693 -23.216 1.00 96.06 109 SER A C 1
ATOM 842 O O . SER A 1 109 ?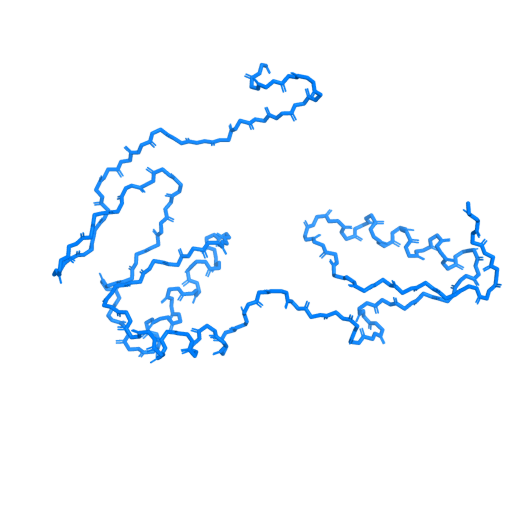 13.736 -6.339 -22.585 1.00 96.06 109 SER A O 1
ATOM 844 N N . SER A 1 110 ? 12.541 -4.461 -22.863 1.00 96.56 110 SER A N 1
ATOM 845 C CA . SER A 1 110 ? 13.176 -3.717 -21.770 1.00 96.56 110 SER A CA 1
ATOM 846 C C . SER A 1 110 ? 12.196 -2.869 -20.966 1.00 96.56 110 SER A C 1
ATOM 848 O O . SER A 1 110 ? 11.224 -2.346 -21.515 1.00 96.56 110 SER A O 1
ATOM 850 N N . ILE A 1 111 ? 12.559 -2.642 -19.707 1.00 97.88 111 ILE A N 1
ATOM 851 C CA . ILE A 1 111 ? 11.989 -1.645 -18.804 1.00 97.88 111 ILE A CA 1
ATOM 852 C C . ILE A 1 111 ? 13.123 -0.750 -18.288 1.00 97.88 111 ILE A C 1
ATOM 854 O O . ILE A 1 111 ? 14.187 -1.256 -17.933 1.00 97.88 111 ILE A O 1
ATOM 858 N N . ARG A 1 112 ? 12.938 0.575 -18.277 1.00 96.62 112 ARG A N 1
ATOM 859 C CA . ARG A 1 112 ? 13.921 1.508 -17.695 1.00 96.62 112 ARG A CA 1
ATOM 860 C C . ARG A 1 112 ? 13.293 2.825 -17.251 1.00 96.62 112 ARG A C 1
ATOM 862 O O . ARG A 1 112 ? 12.278 3.244 -17.800 1.00 96.62 112 ARG A O 1
ATOM 869 N N . LYS A 1 113 ? 13.946 3.517 -16.315 1.00 96.25 113 LYS A N 1
ATOM 870 C CA . LYS A 1 113 ? 13.648 4.926 -16.012 1.00 96.25 113 LYS A CA 1
ATOM 871 C C . LYS A 1 113 ? 14.095 5.793 -17.201 1.00 96.25 113 LYS A C 1
ATOM 873 O O . LYS A 1 113 ? 15.195 5.589 -17.715 1.00 96.25 113 LYS A O 1
ATOM 878 N N . ASN A 1 114 ? 13.259 6.728 -17.649 1.00 97.06 114 ASN A N 1
ATOM 879 C CA . ASN A 1 114 ? 13.534 7.609 -18.788 1.00 97.06 114 ASN A CA 1
ATOM 880 C C . ASN A 1 114 ? 13.082 9.057 -18.516 1.00 97.06 114 ASN A C 1
ATOM 882 O O . ASN A 1 114 ? 12.138 9.557 -19.122 1.00 97.06 114 ASN A O 1
ATOM 886 N N . GLY A 1 115 ? 13.771 9.724 -17.589 1.00 96.31 115 GLY A N 1
ATOM 887 C CA . GLY A 1 115 ? 13.508 11.118 -17.231 1.00 96.31 115 GLY A CA 1
ATOM 888 C C . GLY A 1 115 ? 12.393 11.294 -16.199 1.00 96.31 115 GLY A C 1
ATOM 889 O O . GLY A 1 115 ? 12.024 10.361 -15.480 1.00 96.31 115 GLY A O 1
ATOM 890 N N . SER A 1 116 ? 11.884 12.519 -16.111 1.00 97.56 116 SER A N 1
ATOM 891 C CA . SER A 1 116 ? 10.843 12.914 -15.168 1.00 97.56 116 SER A CA 1
ATOM 892 C C . SER A 1 116 ? 9.924 13.983 -15.757 1.00 97.56 116 SER A C 1
ATOM 894 O O . SER A 1 116 ? 10.267 14.670 -16.721 1.00 97.56 116 SER A O 1
ATOM 896 N N . VAL A 1 117 ? 8.744 14.115 -15.163 1.00 97.69 117 VAL A N 1
ATOM 897 C CA . VAL A 1 117 ? 7.775 15.181 -15.421 1.00 97.69 117 VAL A CA 1
ATOM 898 C C . VAL A 1 117 ? 7.537 15.985 -14.147 1.00 97.69 117 VAL A C 1
ATOM 900 O O . VAL A 1 117 ? 7.792 15.507 -13.038 1.00 97.69 117 VAL A O 1
ATOM 903 N N . ILE A 1 118 ? 7.028 17.209 -14.302 1.00 96.75 118 ILE A N 1
ATOM 904 C CA . ILE A 1 118 ? 6.632 18.040 -13.162 1.00 96.75 118 ILE A CA 1
ATOM 905 C C . ILE A 1 118 ? 5.540 17.300 -12.387 1.00 96.75 118 ILE A C 1
ATOM 907 O O . ILE A 1 118 ? 4.506 16.927 -12.940 1.00 96.75 118 ILE A O 1
ATOM 911 N N . SER A 1 119 ? 5.789 17.082 -11.102 1.00 96.44 119 SER A N 1
ATOM 912 C CA . SER A 1 119 ? 4.844 16.470 -10.176 1.00 96.44 119 SER A CA 1
ATOM 913 C C . SER A 1 119 ? 5.055 17.047 -8.781 1.00 96.44 119 SER A C 1
ATOM 915 O O . SER A 1 119 ? 6.121 17.581 -8.477 1.00 96.44 119 SER A O 1
ATOM 917 N N . GLY A 1 120 ? 4.032 16.960 -7.939 1.00 93.69 120 GLY A N 1
ATOM 918 C CA . GLY A 1 120 ? 4.074 17.506 -6.593 1.00 93.69 120 GLY A CA 1
ATOM 919 C C . GLY A 1 120 ? 2.714 17.429 -5.923 1.00 93.69 120 GLY A C 1
ATOM 920 O O . GLY A 1 120 ? 1.771 16.843 -6.456 1.00 93.69 120 GLY A O 1
ATOM 921 N N . GLN A 1 121 ? 2.632 18.022 -4.742 1.00 95.06 121 GLN A N 1
ATOM 922 C CA . GLN A 1 121 ? 1.396 18.144 -3.984 1.00 95.06 121 GLN A CA 1
ATOM 923 C C . GLN A 1 121 ? 0.919 19.592 -4.058 1.00 95.06 121 GLN A C 1
ATOM 925 O O . GLN A 1 121 ? 1.721 20.513 -3.933 1.00 95.06 121 GLN A O 1
ATOM 930 N N . ILE A 1 122 ? -0.383 19.776 -4.254 1.00 94.81 122 ILE A N 1
ATOM 931 C CA . ILE A 1 122 ? -1.059 21.062 -4.086 1.00 94.81 122 ILE A CA 1
ATOM 932 C C . ILE A 1 122 ? -1.976 20.888 -2.883 1.00 94.81 122 ILE A C 1
ATOM 934 O O . ILE A 1 122 ? -2.798 19.969 -2.861 1.00 94.81 122 ILE A O 1
ATOM 938 N N . PHE A 1 123 ? -1.790 21.725 -1.868 1.00 95.12 123 PHE A N 1
ATOM 939 C CA . PHE A 1 123 ? -2.619 21.703 -0.670 1.00 95.12 123 PHE A CA 1
ATOM 940 C C . PHE A 1 123 ? -3.885 22.534 -0.886 1.00 95.12 123 PHE A C 1
ATOM 942 O O . PHE A 1 123 ? -3.893 23.489 -1.664 1.00 95.12 123 PHE A O 1
ATOM 949 N N . VAL A 1 124 ? -4.956 22.134 -0.205 1.00 94.81 124 VAL A N 1
ATOM 950 C CA . VAL A 1 124 ? -6.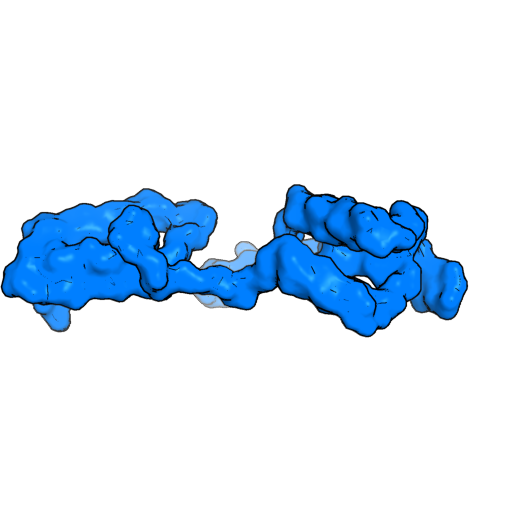253 22.813 -0.222 1.00 94.81 124 VAL A CA 1
ATOM 951 C C . VAL A 1 124 ? -6.605 23.157 1.215 1.00 94.81 124 VAL A C 1
ATOM 953 O O . VAL A 1 124 ? -6.634 22.258 2.061 1.00 94.81 124 VAL A O 1
ATOM 956 N N . ASP A 1 125 ? -6.873 24.435 1.474 1.00 94.69 125 ASP A N 1
ATOM 957 C CA . ASP A 1 125 ? -7.309 24.934 2.779 1.00 94.69 125 ASP A CA 1
ATOM 958 C C . ASP A 1 125 ? -8.509 25.877 2.608 1.00 94.69 125 ASP A C 1
ATOM 960 O O . ASP A 1 125 ? -8.421 26.959 2.027 1.00 94.69 125 ASP A O 1
ATOM 964 N N . GLY A 1 126 ? -9.681 25.437 3.071 1.00 93.25 126 GLY A N 1
ATOM 965 C 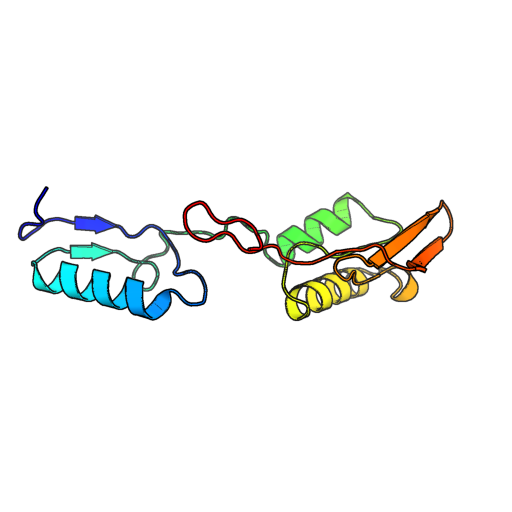CA . GLY A 1 126 ? -10.937 26.155 2.872 1.00 93.25 126 GLY A CA 1
ATOM 966 C C . GLY A 1 126 ? -11.287 26.334 1.389 1.00 93.25 126 GLY A C 1
ATOM 967 O O . GLY A 1 126 ? -11.621 25.367 0.706 1.00 93.25 126 GLY A O 1
ATOM 968 N N . LEU A 1 127 ? -11.268 27.585 0.918 1.00 91.50 127 LEU A N 1
ATOM 969 C CA . LEU A 1 127 ? -11.484 27.946 -0.493 1.00 91.50 127 LEU A CA 1
ATOM 970 C C . LEU A 1 127 ? -10.167 28.137 -1.267 1.00 91.50 127 LEU A C 1
ATOM 972 O O . LEU A 1 127 ? -10.212 28.296 -2.487 1.00 91.50 127 LEU A O 1
ATOM 976 N N . GLY A 1 128 ? -9.031 28.145 -0.566 1.00 87.19 128 GLY A N 1
ATOM 977 C CA . GLY A 1 128 ? -7.700 28.306 -1.134 1.00 87.19 128 GLY A CA 1
ATOM 978 C C . GLY A 1 128 ? -7.191 27.020 -1.783 1.00 87.19 128 GLY A C 1
ATOM 979 O O . GLY A 1 128 ? -7.417 25.912 -1.280 1.00 87.19 128 GLY A O 1
ATOM 980 N N . VAL A 1 129 ? -6.518 27.168 -2.923 1.00 90.44 129 VAL A N 1
ATOM 981 C CA . VAL A 1 129 ? -5.884 26.079 -3.673 1.00 90.44 129 VAL A CA 1
ATOM 982 C C . VAL A 1 129 ? -4.490 26.534 -4.093 1.00 90.44 129 VAL A C 1
ATOM 984 O O . VAL A 1 129 ? -4.332 27.232 -5.094 1.00 90.44 129 VAL A O 1
ATOM 987 N N . GLY A 1 130 ? -3.474 26.085 -3.357 1.00 83.69 130 GLY A N 1
ATOM 988 C CA . GLY A 1 130 ? -2.069 26.382 -3.657 1.00 83.69 130 GLY A CA 1
ATOM 989 C C . GLY A 1 130 ? -1.647 27.848 -3.490 1.00 83.69 130 GLY A C 1
ATOM 990 O O . GLY A 1 130 ? -0.595 28.211 -4.021 1.00 83.69 130 GLY A O 1
ATOM 991 N N . ASP A 1 131 ? -2.459 28.658 -2.809 1.00 63.38 131 ASP A N 1
ATOM 992 C CA . ASP A 1 131 ? -2.249 30.072 -2.469 1.00 63.38 131 ASP A CA 1
ATOM 993 C C . ASP A 1 131 ? -1.520 30.296 -1.132 1.00 63.38 131 ASP A C 1
ATOM 995 O O . ASP A 1 131 ? -1.530 29.394 -0.261 1.00 63.38 131 ASP A O 1
#

pLDDT: mean 92.77, std 7.24, range [63.38, 98.38]

Secondary structure (DSSP, 8-state):
----TT-EEEE-SPPPTT-HHHHHHHHHHHHHTT-EEEETTTS-----SS--HHHHHHHHHHH--SSB---SS-HHHHHHHHHHHHHTT--GGGB----TTEEEEE-SS-EEEEEE-------EETTEE--

Organism: Clostridium perfringens (NCBI:txid1502)